Protein AF-A0ABC8KL83-F1 (afdb_monomer)

Radius of gyration: 13.25 Å; Cα contacts (8 Å, |Δi|>4): 129; chains: 1; bounding box: 29×40×32 Å

InterPro domains:
  IPR010259 Peptidase S8 propeptide/proteinase inhibitor I9 [PF05922] (15-83)
  IPR037045 Peptidase S8 propeptide/proteinase inhibitor I9 superfamily [G3DSA:3.30.70.80] (1-86)

Organism: Eruca vesicaria subsp. sativa (NCBI:txid29727)

Nearest PDB structures (foldseek):
  5iww-assembly1_C  TM=8.783E-01  e=1.901E-06  Arabidopsis thaliana
  5gi0-assembly1_A  TM=8.689E-01  e=2.474E-06  Arabidopsis thaliana
  5ydg-assembly1_A  TM=9.020E-01  e=1.669E-05  Arabidopsis thaliana
  5mpy-assembly1_B  TM=8.834E-01  e=1.124E-05  Arabidopsis thaliana
  5mpx-assembly1_A  TM=8.449E-01  e=3.932E-04  Arabidopsis thaliana

Structure (mmCIF, N/CA/C/O backbone):
data_AF-A0ABC8KL83-F1
#
_entry.id   AF-A0ABC8KL83-F1
#
loop_
_atom_site.group_PDB
_atom_site.id
_atom_site.type_symbol
_atom_site.label_atom_id
_atom_site.label_alt_id
_atom_site.label_comp_id
_atom_site.label_asym_id
_atom_site.label_entity_id
_atom_site.label_seq_id
_atom_site.pdbx_PDB_ins_code
_atom_site.Cartn_x
_atom_site.Cartn_y
_atom_site.Cartn_z
_atom_site.occupancy
_atom_site.B_iso_or_equiv
_atom_site.auth_seq_id
_atom_site.auth_comp_id
_atom_site.auth_asym_id
_atom_site.auth_atom_id
_atom_site.pdbx_PDB_model_num
ATOM 1 N N . MET A 1 1 ? -15.713 28.173 4.830 1.00 42.09 1 MET A N 1
ATOM 2 C CA . MET A 1 1 ? -16.033 27.043 3.934 1.00 42.09 1 MET A CA 1
ATOM 3 C C . MET A 1 1 ? -15.502 25.781 4.589 1.00 42.09 1 MET A C 1
ATOM 5 O O . MET A 1 1 ? -14.305 25.712 4.806 1.00 42.09 1 MET A O 1
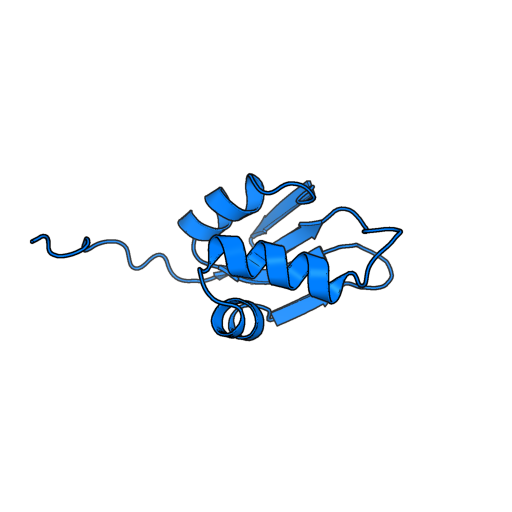ATOM 9 N N . ALA A 1 2 ? -16.430 24.901 4.973 1.00 43.09 2 ALA A N 1
ATOM 10 C CA . ALA A 1 2 ? -16.294 23.496 5.372 1.00 43.09 2 ALA A CA 1
ATOM 11 C C . ALA A 1 2 ? -15.097 23.072 6.250 1.00 43.09 2 ALA A C 1
ATOM 13 O O . ALA A 1 2 ? -13.977 22.892 5.778 1.00 43.09 2 ALA A O 1
ATOM 14 N N . GLU A 1 3 ? -15.403 22.775 7.516 1.00 38.59 3 GLU A N 1
ATOM 15 C CA . GLU A 1 3 ? -14.695 21.760 8.298 1.00 38.59 3 GLU A CA 1
ATOM 16 C C . GLU A 1 3 ? -14.615 20.463 7.483 1.00 38.59 3 GLU A C 1
ATOM 18 O O . GLU A 1 3 ? -15.635 19.846 7.164 1.00 38.59 3 GLU A O 1
ATOM 23 N N . SER A 1 4 ? -13.400 20.046 7.129 1.00 46.69 4 SER A N 1
ATOM 24 C CA . SER A 1 4 ? -13.185 18.744 6.509 1.00 46.69 4 SER A CA 1
ATOM 25 C C . SER A 1 4 ? -13.225 17.666 7.593 1.00 46.69 4 SER A C 1
ATOM 27 O O . SER A 1 4 ? -12.210 17.325 8.189 1.00 46.69 4 SER A O 1
ATOM 29 N N . SER A 1 5 ? -14.441 17.173 7.835 1.00 47.34 5 SER A N 1
ATOM 30 C CA . SER A 1 5 ? -14.789 15.800 8.233 1.00 47.34 5 SER A CA 1
ATOM 31 C C . SER A 1 5 ? -14.020 15.160 9.400 1.00 47.34 5 SER A C 1
ATOM 33 O O . SER A 1 5 ? -12.928 14.614 9.251 1.00 47.34 5 SER A O 1
ATOM 35 N N . LYS A 1 6 ? -14.701 15.106 10.545 1.00 50.16 6 LYS A N 1
ATOM 36 C CA . LYS A 1 6 ? -14.470 14.167 11.648 1.00 50.16 6 LYS A CA 1
ATOM 37 C C . LYS A 1 6 ? -14.840 12.728 11.235 1.00 50.16 6 LYS A C 1
ATOM 39 O O . LYS A 1 6 ? -15.806 12.546 10.499 1.00 50.16 6 LYS A O 1
ATOM 44 N N . SER A 1 7 ? -14.173 11.753 11.869 1.00 42.47 7 SER A N 1
ATOM 45 C CA . SER A 1 7 ? -14.471 10.303 11.933 1.00 42.47 7 SER A CA 1
ATOM 46 C C . SER A 1 7 ? -13.830 9.477 10.808 1.00 42.47 7 SER A C 1
ATOM 48 O O . SER A 1 7 ? -14.120 9.701 9.648 1.00 42.47 7 SER A O 1
ATOM 50 N N . SER A 1 8 ? -12.930 8.525 11.047 1.00 42.56 8 SER A N 1
ATOM 51 C CA . SER A 1 8 ? -12.866 7.567 12.148 1.00 42.56 8 SER A CA 1
ATOM 52 C C . SER A 1 8 ? -11.412 7.360 12.582 1.00 42.56 8 SER A C 1
ATOM 54 O O . SER A 1 8 ? -10.499 7.446 11.762 1.00 42.56 8 SER A O 1
ATOM 56 N N . SER A 1 9 ? -11.182 7.056 13.858 1.00 49.91 9 SER A N 1
ATOM 57 C CA . SER A 1 9 ? -9.909 6.506 14.332 1.00 49.91 9 SER A CA 1
ATOM 58 C C . SER A 1 9 ? -9.771 5.082 13.781 1.00 49.91 9 SER A C 1
ATOM 60 O O . SER A 1 9 ? -9.902 4.101 14.501 1.00 49.91 9 SER A O 1
ATOM 62 N N . SER A 1 10 ? -9.623 4.962 12.463 1.00 57.28 10 SER A N 1
ATOM 63 C CA . SER A 1 10 ? -9.349 3.710 11.778 1.00 57.28 10 SER A CA 1
ATOM 64 C C . SER A 1 10 ? -7.906 3.381 12.106 1.00 57.28 10 SER A C 1
ATOM 66 O O . SER A 1 10 ? -6.991 3.906 11.478 1.00 57.28 10 SER A O 1
ATOM 68 N N . GLU A 1 11 ? -7.712 2.605 13.165 1.00 70.25 11 GLU A N 1
ATOM 69 C CA . GLU A 1 11 ? -6.404 2.223 13.674 1.00 70.25 11 GLU A CA 1
ATOM 70 C C . GLU A 1 11 ? -5.549 1.707 12.512 1.00 70.25 11 GLU A C 1
ATOM 72 O O . GLU A 1 11 ? -5.902 0.734 11.836 1.00 70.25 11 GLU A O 1
ATOM 77 N N . ALA A 1 12 ? -4.478 2.441 12.196 1.00 77.56 12 ALA A N 1
ATOM 78 C CA . ALA A 1 12 ? -3.617 2.080 11.088 1.00 77.56 12 ALA A CA 1
ATOM 79 C C . ALA A 1 12 ? -2.922 0.772 11.474 1.00 77.56 12 ALA A C 1
ATOM 81 O O . ALA A 1 12 ? -2.118 0.743 12.404 1.00 77.56 12 ALA A O 1
ATOM 82 N N . ASN A 1 13 ? -3.268 -0.309 10.787 1.00 85.88 13 ASN A N 1
ATOM 83 C CA . ASN A 1 13 ? -2.730 -1.635 11.050 1.00 85.88 13 ASN A CA 1
ATOM 84 C C . ASN A 1 13 ? -1.759 -2.023 9.943 1.00 85.88 13 ASN A C 1
ATOM 86 O O . ASN A 1 13 ? -1.7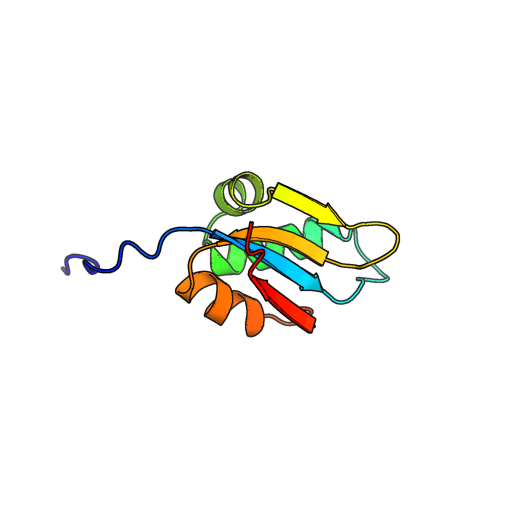66 -1.445 8.850 1.00 85.88 13 ASN A O 1
ATOM 90 N N . VAL A 1 14 ? -0.890 -2.984 10.236 1.00 87.88 14 VAL A N 1
ATOM 91 C CA . VAL A 1 14 ? 0.053 -3.486 9.241 1.00 87.88 14 VAL A CA 1
ATOM 92 C C . VAL A 1 14 ? -0.713 -4.344 8.242 1.00 87.88 14 VAL A C 1
ATOM 94 O O . VAL A 1 14 ? -1.319 -5.354 8.587 1.00 87.88 14 VAL A O 1
ATOM 97 N N . HIS A 1 15 ? -0.681 -3.929 6.984 1.00 87.75 15 HIS A N 1
ATOM 98 C CA . HIS A 1 15 ? -1.253 -4.667 5.869 1.00 87.75 15 HIS A CA 1
ATOM 99 C C . HIS A 1 15 ? -0.136 -5.039 4.905 1.00 87.75 15 HIS A C 1
ATOM 101 O O . HIS A 1 15 ? 0.806 -4.273 4.721 1.00 87.75 15 HIS A O 1
ATOM 107 N N . ILE A 1 16 ? -0.238 -6.213 4.296 1.00 88.50 16 ILE A N 1
ATOM 108 C CA . ILE A 1 16 ? 0.665 -6.723 3.271 1.00 88.50 16 ILE A CA 1
ATOM 109 C C . ILE A 1 16 ? -0.042 -6.568 1.929 1.00 88.50 16 ILE A C 1
ATOM 111 O O . ILE A 1 16 ? -1.048 -7.219 1.656 1.00 88.50 16 ILE A O 1
ATOM 115 N N . ILE A 1 17 ? 0.477 -5.674 1.103 1.00 86.62 17 ILE A N 1
ATOM 116 C CA . ILE A 1 17 ? -0.022 -5.364 -0.226 1.00 86.62 17 ILE A CA 1
ATOM 117 C C . ILE A 1 17 ? 0.836 -6.150 -1.205 1.00 86.62 17 ILE A C 1
ATOM 119 O O . ILE A 1 17 ? 2.047 -5.968 -1.257 1.00 86.62 17 ILE A O 1
ATOM 123 N N . TYR A 1 18 ? 0.215 -7.021 -1.982 1.00 86.56 18 TYR A N 1
ATOM 124 C CA . TYR A 1 18 ? 0.852 -7.697 -3.098 1.00 86.56 18 TYR A CA 1
ATOM 125 C C . TYR A 1 18 ? 0.590 -6.888 -4.350 1.00 86.56 18 TYR A C 1
ATOM 127 O O . TYR A 1 18 ? -0.549 -6.507 -4.631 1.00 86.56 18 TYR A O 1
ATOM 135 N N . THR A 1 19 ? 1.646 -6.643 -5.098 1.00 81.06 19 THR A N 1
ATOM 136 C CA . THR A 1 19 ? 1.619 -5.886 -6.336 1.00 81.06 19 THR A CA 1
ATOM 137 C C . THR A 1 19 ? 2.148 -6.723 -7.484 1.00 81.06 19 THR A C 1
ATOM 139 O O . THR A 1 19 ? 2.867 -7.704 -7.303 1.00 81.06 19 THR A O 1
ATOM 142 N N . GLU A 1 20 ? 1.783 -6.340 -8.696 1.00 76.00 20 GLU A N 1
ATOM 143 C CA . GLU A 1 20 ? 2.402 -6.876 -9.897 1.00 76.00 20 GLU A 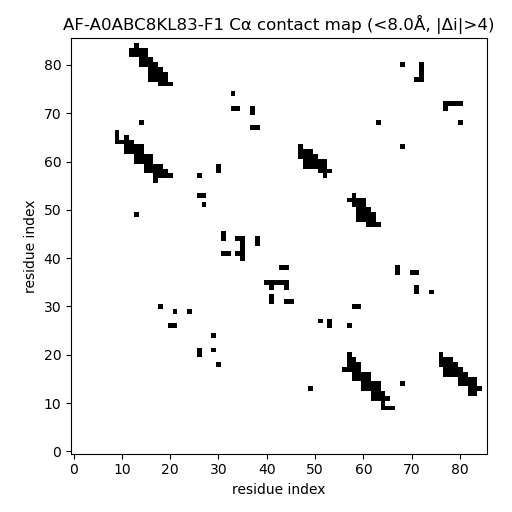CA 1
ATOM 144 C C . GLU A 1 20 ? 3.830 -6.339 -10.007 1.00 76.00 20 GLU A C 1
ATOM 146 O O . GLU A 1 20 ? 4.123 -5.216 -9.591 1.00 76.00 20 GLU A O 1
ATOM 151 N N . LYS A 1 21 ? 4.748 -7.151 -10.540 1.00 69.81 21 LYS A N 1
ATOM 152 C CA . LYS A 1 21 ? 6.139 -6.733 -10.711 1.00 69.81 21 LYS A CA 1
ATOM 153 C C . LYS A 1 21 ? 6.244 -5.798 -11.915 1.00 69.81 21 LYS A C 1
ATOM 155 O O . LYS A 1 21 ? 6.086 -6.278 -13.042 1.00 69.81 21 LYS A O 1
ATOM 160 N N . PRO A 1 22 ? 6.562 -4.502 -11.734 1.00 64.00 22 PRO A N 1
ATOM 161 C CA . PRO A 1 22 ? 6.908 -3.677 -12.876 1.00 64.00 22 PRO A CA 1
ATOM 162 C C . PRO A 1 22 ? 8.173 -4.253 -13.519 1.00 64.00 22 PRO A C 1
ATOM 164 O O . PRO A 1 22 ? 9.199 -4.435 -12.869 1.00 64.00 22 PRO A O 1
ATOM 167 N N . THR A 1 23 ? 8.081 -4.598 -14.802 1.00 60.47 23 THR A N 1
ATOM 168 C CA . THR A 1 23 ? 9.194 -5.199 -15.562 1.00 60.47 23 THR A CA 1
ATOM 169 C C . THR A 1 23 ? 10.135 -4.127 -16.134 1.00 60.47 23 THR A C 1
ATOM 171 O O . THR A 1 23 ? 11.235 -4.441 -16.573 1.00 60.47 23 THR A O 1
ATOM 174 N N . ASN A 1 24 ? 9.721 -2.854 -16.104 1.00 62.94 24 ASN A N 1
ATOM 175 C CA . ASN A 1 24 ? 10.364 -1.758 -16.835 1.00 62.94 24 ASN A CA 1
ATOM 176 C C . ASN A 1 24 ? 10.722 -0.531 -15.962 1.00 62.94 24 ASN A C 1
ATOM 178 O O . ASN A 1 24 ? 11.184 0.474 -16.496 1.00 62.94 24 ASN A O 1
ATOM 182 N N . GLU A 1 25 ? 10.500 -0.587 -14.644 1.00 66.69 25 GLU A N 1
ATOM 183 C CA . GLU A 1 25 ? 10.827 0.483 -13.683 1.00 66.69 25 GLU A CA 1
ATOM 184 C C . GLU A 1 25 ? 11.227 -0.104 -12.319 1.00 66.69 25 GLU A C 1
ATOM 186 O O . GLU A 1 25 ? 10.970 -1.281 -12.046 1.00 66.69 25 GLU A O 1
ATOM 191 N N . GLU A 1 26 ? 11.869 0.698 -11.458 1.00 70.75 26 GLU A N 1
ATOM 192 C CA . GLU A 1 26 ? 12.186 0.255 -10.100 1.00 70.75 26 GLU A CA 1
ATOM 193 C C . GLU A 1 26 ? 10.891 -0.047 -9.324 1.00 70.75 26 GLU A C 1
ATOM 195 O O . GLU A 1 26 ? 10.025 0.822 -9.192 1.00 70.75 26 GLU A O 1
ATOM 200 N N . PRO A 1 27 ? 10.749 -1.249 -8.733 1.00 69.19 27 PRO A N 1
ATOM 201 C CA . PRO A 1 27 ? 9.542 -1.621 -7.999 1.00 69.19 27 PRO A CA 1
ATOM 202 C C . PRO A 1 27 ? 9.270 -0.687 -6.817 1.00 69.19 27 PRO A C 1
ATOM 204 O O . PRO A 1 27 ? 8.118 -0.457 -6.464 1.00 69.19 27 PRO A O 1
ATOM 207 N N . LYS A 1 28 ? 10.318 -0.098 -6.229 1.00 70.19 28 LYS A N 1
ATOM 208 C CA . LYS A 1 28 ? 10.174 0.882 -5.149 1.00 70.19 28 LYS A CA 1
ATOM 209 C C . LYS A 1 28 ? 9.456 2.148 -5.598 1.00 70.19 28 LYS A C 1
ATOM 211 O O . LYS A 1 28 ? 8.559 2.582 -4.884 1.00 70.19 28 LYS A O 1
ATOM 216 N N . ASP A 1 29 ? 9.816 2.720 -6.740 1.00 75.62 29 ASP A N 1
ATOM 217 C CA . ASP A 1 29 ? 9.189 3.941 -7.252 1.00 75.62 29 ASP A CA 1
ATOM 218 C C . ASP A 1 29 ? 7.721 3.710 -7.601 1.00 75.62 29 ASP A C 1
ATOM 220 O O . ASP A 1 29 ? 6.858 4.495 -7.199 1.00 75.62 29 ASP A O 1
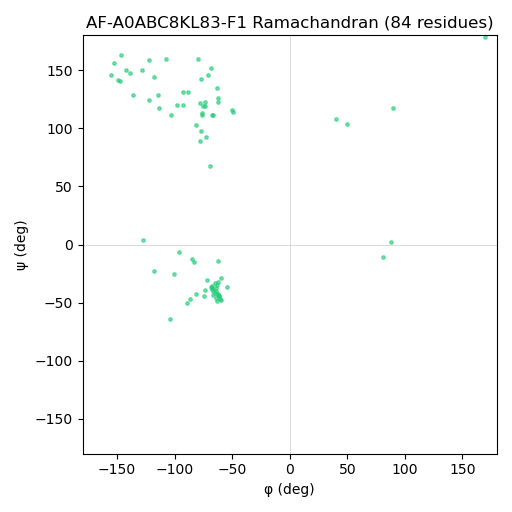ATOM 224 N N . PHE A 1 30 ? 7.411 2.573 -8.229 1.00 76.06 30 PHE A N 1
ATOM 225 C CA . PHE A 1 30 ? 6.033 2.180 -8.515 1.00 76.06 30 PHE A CA 1
ATOM 226 C C . PHE A 1 30 ? 5.195 2.040 -7.234 1.00 76.06 30 PHE A C 1
ATOM 228 O O . PHE A 1 30 ? 4.095 2.597 -7.124 1.00 76.06 30 PHE A O 1
ATOM 235 N N . HIS A 1 31 ? 5.724 1.337 -6.225 1.00 75.62 31 HIS A N 1
ATOM 236 C CA . HIS A 1 31 ? 5.059 1.175 -4.929 1.00 75.62 31 HIS A CA 1
ATOM 237 C C . HIS A 1 31 ? 4.853 2.519 -4.241 1.00 75.62 31 HIS A C 1
ATOM 239 O O . HIS A 1 31 ? 3.768 2.805 -3.732 1.00 75.62 31 HIS A O 1
ATOM 245 N N . LEU A 1 32 ? 5.884 3.363 -4.255 1.00 79.81 32 LEU A N 1
ATOM 246 C CA . LEU A 1 32 ? 5.859 4.649 -3.592 1.00 79.81 32 LEU A CA 1
ATOM 247 C C . LEU A 1 32 ? 4.865 5.591 -4.254 1.00 79.81 32 LEU A C 1
ATOM 249 O O . LEU A 1 32 ? 4.081 6.216 -3.549 1.00 79.81 32 LEU A O 1
ATOM 253 N N . ARG A 1 33 ? 4.816 5.648 -5.586 1.00 81.56 33 ARG A N 1
ATOM 254 C CA . ARG A 1 33 ? 3.830 6.438 -6.331 1.00 81.56 33 ARG A CA 1
ATOM 255 C C . ARG A 1 33 ? 2.403 5.965 -6.057 1.00 81.56 33 ARG A C 1
ATOM 257 O O . ARG A 1 33 ? 1.519 6.791 -5.827 1.00 81.56 33 ARG A O 1
ATOM 264 N N . THR A 1 34 ? 2.191 4.652 -6.014 1.00 80.75 34 THR A N 1
ATOM 265 C CA . THR A 1 34 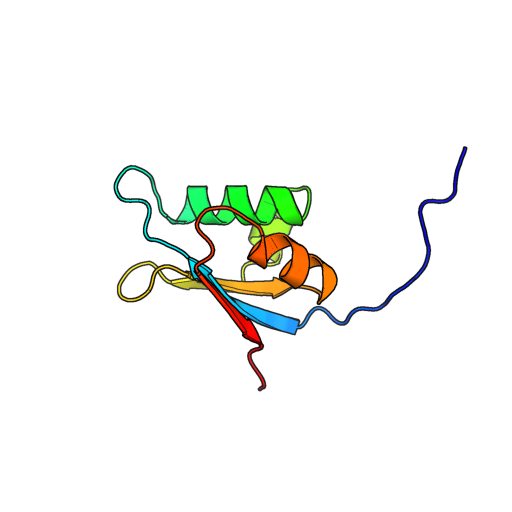? 0.886 4.042 -5.716 1.00 80.75 34 THR A CA 1
ATOM 266 C C . THR A 1 34 ? 0.420 4.386 -4.301 1.00 80.75 34 THR A C 1
ATOM 268 O O . THR A 1 34 ? -0.692 4.880 -4.109 1.00 80.75 34 THR A O 1
ATOM 271 N N . LEU A 1 35 ? 1.295 4.215 -3.307 1.00 81.94 35 LEU A N 1
ATOM 272 C CA . LEU A 1 35 ? 1.042 4.609 -1.920 1.00 81.94 35 LEU A CA 1
ATOM 273 C C . LEU A 1 35 ? 0.824 6.117 -1.788 1.00 81.94 35 LEU A C 1
ATOM 275 O O . LEU A 1 35 ? -0.108 6.539 -1.112 1.00 81.94 35 LEU A O 1
ATOM 279 N N . SER A 1 36 ? 1.639 6.932 -2.456 1.00 84.56 36 SER A N 1
ATOM 280 C CA . SER A 1 36 ? 1.544 8.397 -2.425 1.00 84.56 36 SER A CA 1
ATOM 281 C C . SER A 1 36 ? 0.230 8.887 -3.007 1.00 84.56 36 SER A C 1
ATOM 283 O O . SER A 1 36 ? -0.332 9.850 -2.502 1.00 84.56 36 SER A O 1
ATOM 285 N N . SER A 1 37 ? -0.297 8.212 -4.030 1.00 84.00 37 SER A N 1
ATOM 286 C CA . SER A 1 37 ? -1.613 8.517 -4.592 1.00 84.00 37 SER A CA 1
ATOM 287 C C . SER A 1 37 ? -2.744 8.248 -3.591 1.00 84.00 37 SER A C 1
ATOM 289 O O . SER A 1 37 ? -3.726 8.986 -3.567 1.00 84.00 37 SER A O 1
ATOM 291 N N . VAL A 1 38 ? -2.599 7.238 -2.728 1.00 84.31 38 VAL A N 1
ATOM 292 C CA . VAL A 1 38 ? -3.591 6.902 -1.690 1.00 84.31 38 VAL A CA 1
ATOM 293 C C . VAL A 1 38 ? -3.455 7.787 -0.448 1.00 84.31 38 VAL A C 1
ATOM 295 O O . VAL A 1 38 ? -4.459 8.234 0.108 1.00 84.31 38 VAL A O 1
ATOM 298 N N . LEU A 1 39 ? -2.219 8.025 -0.009 1.00 82.06 39 LEU A N 1
ATOM 299 C CA . LEU A 1 39 ? -1.870 8.795 1.188 1.00 82.06 39 LEU A CA 1
ATOM 300 C C . LEU A 1 39 ? -1.836 10.307 0.934 1.00 82.06 39 LEU A C 1
ATOM 302 O O . LEU A 1 39 ? -1.815 11.088 1.879 1.00 82.06 39 LEU A O 1
ATOM 306 N N . GLY A 1 40 ? -1.811 10.719 -0.332 1.00 78.19 40 GLY A N 1
ATOM 307 C CA . GLY A 1 40 ? -1.712 12.109 -0.773 1.00 78.19 40 GLY A CA 1
ATOM 308 C C . GLY A 1 40 ? -0.293 12.685 -0.756 1.00 78.19 40 GLY A C 1
ATOM 309 O O . GLY A 1 40 ? -0.083 13.756 -1.315 1.00 78.19 40 GLY A O 1
ATOM 310 N N . CYS A 1 41 ? 0.683 11.995 -0.152 1.00 80.31 41 CYS A N 1
ATOM 311 C CA . CYS A 1 41 ? 2.052 12.488 0.005 1.00 80.31 41 CYS A CA 1
ATOM 312 C C . CYS A 1 41 ? 3.091 11.363 -0.044 1.00 80.31 41 CYS A C 1
ATOM 314 O O . CYS A 1 41 ? 2.937 10.328 0.603 1.00 80.31 41 CYS A O 1
ATOM 316 N N . GLU A 1 42 ? 4.224 11.631 -0.696 1.00 82.62 42 GLU A N 1
ATOM 317 C CA . GLU A 1 42 ? 5.345 10.688 -0.792 1.00 82.62 42 GLU A CA 1
ATOM 318 C C . GLU A 1 42 ? 6.041 10.433 0.545 1.00 82.62 42 GLU A C 1
ATOM 320 O O . GLU A 1 42 ? 6.415 9.307 0.871 1.00 82.62 42 GLU A O 1
ATOM 325 N N . LYS A 1 43 ? 6.139 11.464 1.386 1.00 82.25 43 LYS A N 1
ATOM 326 C CA . LYS A 1 43 ? 6.677 11.314 2.740 1.00 82.25 43 LYS A CA 1
ATOM 327 C C . LYS A 1 43 ? 5.801 10.398 3.598 1.00 82.25 43 LYS A C 1
ATOM 329 O O . LYS A 1 43 ? 6.336 9.574 4.326 1.00 82.25 43 LYS A O 1
ATOM 334 N N . ALA A 1 44 ? 4.478 10.514 3.473 1.00 82.12 44 ALA A N 1
ATOM 335 C CA . ALA A 1 44 ? 3.538 9.638 4.167 1.00 82.12 44 ALA A CA 1
ATOM 336 C C . ALA A 1 44 ? 3.602 8.206 3.618 1.00 82.12 44 ALA A C 1
ATOM 338 O O . ALA A 1 44 ? 3.533 7.261 4.391 1.00 82.12 44 ALA A O 1
ATOM 339 N N . ALA A 1 45 ? 3.802 8.037 2.307 1.00 84.44 45 ALA A N 1
ATOM 340 C CA . ALA A 1 45 ? 4.046 6.731 1.696 1.00 84.44 45 ALA A CA 1
ATOM 341 C C . ALA A 1 45 ? 5.303 6.054 2.248 1.00 84.44 45 ALA A C 1
ATOM 343 O O . ALA A 1 45 ? 5.239 4.889 2.627 1.00 84.44 45 ALA A O 1
ATOM 344 N N . LYS A 1 46 ? 6.422 6.785 2.342 1.00 84.50 46 LYS A N 1
ATOM 345 C CA . LYS A 1 46 ? 7.677 6.279 2.923 1.00 84.50 46 LYS A CA 1
ATOM 346 C C . LYS A 1 46 ? 7.537 5.937 4.408 1.00 84.50 46 LYS A C 1
ATOM 348 O O . LYS A 1 46 ? 8.124 4.959 4.841 1.00 84.50 46 LYS A O 1
ATOM 353 N N . ASP A 1 47 ? 6.779 6.733 5.158 1.00 85.31 47 ASP A N 1
ATOM 354 C CA . ASP A 1 47 ? 6.553 6.541 6.598 1.00 85.31 47 ASP A CA 1
ATOM 355 C C . ASP A 1 47 ? 5.608 5.364 6.891 1.00 85.31 47 ASP A C 1
ATOM 357 O O . ASP A 1 47 ? 5.845 4.569 7.796 1.00 85.31 47 ASP A O 1
AT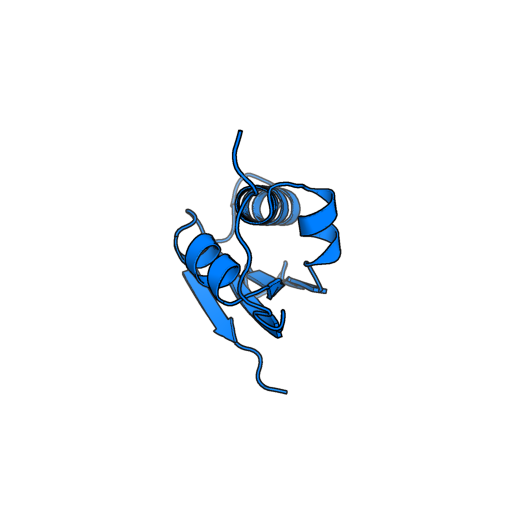OM 361 N N . ALA A 1 48 ? 4.563 5.206 6.073 1.00 84.62 48 ALA A N 1
ATOM 362 C CA . ALA A 1 48 ? 3.640 4.083 6.161 1.00 84.62 48 ALA A CA 1
ATOM 363 C C . ALA A 1 48 ? 4.277 2.770 5.689 1.00 84.62 48 ALA A C 1
ATOM 365 O O . ALA A 1 48 ? 3.897 1.708 6.174 1.00 84.62 48 ALA A O 1
ATOM 366 N N . LEU A 1 49 ? 5.215 2.816 4.741 1.00 85.44 49 LEU A N 1
ATOM 367 C CA . LEU A 1 49 ? 5.920 1.647 4.223 1.00 85.44 49 LEU A CA 1
ATOM 368 C C . LEU A 1 49 ? 6.808 1.024 5.312 1.00 85.44 49 LEU A C 1
ATOM 370 O O . LEU A 1 49 ? 7.838 1.574 5.684 1.00 85.44 49 LEU A O 1
ATOM 374 N N . ILE A 1 50 ? 6.438 -0.169 5.775 1.00 86.94 50 ILE A N 1
ATOM 375 C CA . ILE A 1 50 ? 7.201 -0.929 6.772 1.00 86.94 50 ILE A CA 1
ATOM 376 C C . ILE A 1 50 ? 8.274 -1.775 6.088 1.00 86.94 50 ILE A C 1
ATOM 378 O O . ILE A 1 50 ? 9.430 -1.795 6.508 1.00 86.94 50 ILE A O 1
ATOM 382 N N . TYR A 1 51 ? 7.901 -2.485 5.024 1.00 82.94 51 TYR A N 1
ATOM 383 C CA . TYR A 1 51 ? 8.818 -3.349 4.292 1.00 82.94 51 TYR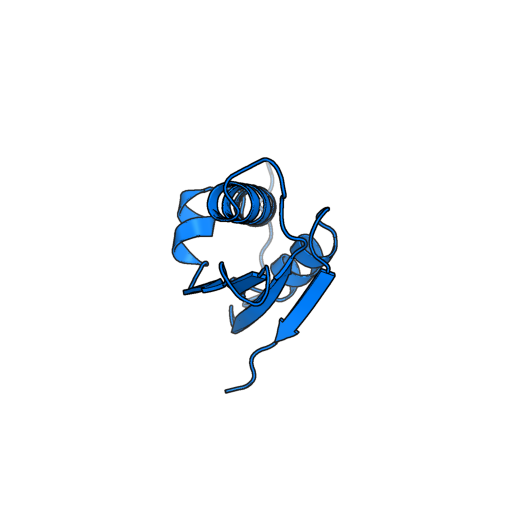 A CA 1
ATOM 384 C C . TYR A 1 51 ? 8.432 -3.416 2.821 1.00 82.94 51 TYR A C 1
ATOM 386 O O . TYR A 1 51 ? 7.256 -3.496 2.496 1.00 82.94 51 TYR A O 1
ATOM 394 N N . SER A 1 52 ? 9.409 -3.437 1.917 1.00 79.62 52 SER A N 1
ATOM 395 C CA . SER A 1 52 ? 9.157 -3.657 0.489 1.00 79.62 52 SER A CA 1
ATOM 396 C C . SER A 1 52 ? 9.776 -4.980 0.064 1.00 79.62 52 SER A C 1
ATOM 398 O O . SER A 1 52 ? 10.997 -5.139 0.088 1.00 79.62 52 SER A O 1
ATOM 400 N N . TYR A 1 53 ? 8.932 -5.909 -0.373 1.00 79.00 53 TYR A N 1
ATOM 401 C CA . TYR A 1 53 ? 9.352 -7.154 -0.997 1.00 79.00 53 TYR A CA 1
ATOM 402 C C . TYR A 1 53 ? 9.758 -6.865 -2.449 1.00 79.00 53 TYR A C 1
ATOM 404 O O . TYR A 1 53 ? 9.002 -6.280 -3.225 1.00 79.00 53 TYR A O 1
ATOM 412 N N . LYS A 1 54 ? 11.007 -7.202 -2.789 1.00 67.81 54 LYS A N 1
ATOM 413 C CA . LYS A 1 54 ? 11.636 -6.883 -4.086 1.00 67.81 54 LYS A CA 1
ATOM 414 C C . LYS A 1 54 ? 12.034 -8.112 -4.917 1.00 67.81 54 LYS A C 1
ATOM 416 O O . LYS A 1 54 ? 12.157 -8.007 -6.134 1.00 67.81 54 LYS A O 1
ATOM 421 N N . ASP A 1 55 ? 12.226 -9.262 -4.268 1.00 59.41 55 ASP A N 1
ATOM 422 C CA . ASP A 1 55 ? 12.874 -10.437 -4.867 1.00 59.41 55 ASP A CA 1
ATOM 423 C C . ASP A 1 55 ? 11.881 -11.545 -5.262 1.00 59.41 55 ASP A C 1
ATOM 425 O O . ASP A 1 55 ? 11.733 -11.827 -6.450 1.00 59.41 55 ASP A O 1
ATOM 429 N N . ALA A 1 56 ? 11.177 -12.148 -4.294 1.00 57.03 56 ALA A N 1
ATOM 430 C CA . ALA A 1 56 ? 10.355 -13.351 -4.514 1.00 57.03 56 ALA A CA 1
ATOM 431 C C . ALA A 1 56 ? 8.842 -13.089 -4.648 1.00 57.03 56 ALA A C 1
ATOM 433 O O . ALA A 1 56 ? 8.130 -13.864 -5.278 1.00 57.03 56 ALA A O 1
ATOM 434 N N . ALA A 1 57 ? 8.352 -11.992 -4.073 1.00 63.06 57 ALA A N 1
ATOM 435 C CA . ALA A 1 57 ? 6.979 -11.525 -4.210 1.00 63.06 57 ALA A CA 1
ATOM 436 C C . ALA A 1 57 ? 7.033 -10.018 -4.445 1.00 63.06 57 ALA A C 1
ATOM 438 O O . ALA A 1 57 ? 7.708 -9.310 -3.698 1.00 63.06 57 ALA A O 1
ATOM 439 N N . SER A 1 58 ? 6.363 -9.530 -5.486 1.00 73.69 58 SER A N 1
ATOM 440 C CA . SER A 1 58 ? 6.169 -8.093 -5.642 1.00 73.69 58 SER A CA 1
ATOM 441 C C . SER A 1 58 ? 5.096 -7.654 -4.662 1.00 73.69 58 SER A C 1
ATOM 443 O O . SER A 1 58 ? 3.986 -8.184 -4.636 1.00 73.69 58 SER A O 1
ATOM 445 N N . GLY A 1 59 ? 5.483 -6.765 -3.758 1.00 82.31 59 GLY A N 1
ATOM 446 C CA . GLY A 1 59 ? 4.598 -6.288 -2.716 1.00 82.31 59 GLY A CA 1
ATOM 447 C C . GLY A 1 59 ? 5.328 -5.486 -1.657 1.00 82.31 59 GLY A C 1
ATOM 448 O O . GLY A 1 59 ? 6.547 -5.312 -1.682 1.00 82.31 59 GLY A O 1
ATOM 449 N N . PHE A 1 60 ? 4.576 -4.998 -0.689 1.00 85.94 60 PHE A N 1
ATOM 450 C CA . PHE A 1 60 ? 5.091 -4.264 0.447 1.00 85.94 60 PHE A CA 1
ATOM 451 C C . PHE A 1 60 ? 4.143 -4.375 1.634 1.00 85.94 60 PHE A C 1
ATOM 453 O O . PHE A 1 60 ? 2.928 -4.419 1.470 1.00 85.94 60 PHE A O 1
ATOM 460 N N . SER A 1 61 ? 4.691 -4.399 2.843 1.00 87.88 61 SER A N 1
ATOM 461 C CA . SER A 1 61 ? 3.908 -4.162 4.042 1.00 87.88 61 SER A CA 1
ATOM 462 C C . SER A 1 61 ? 3.880 -2.671 4.345 1.00 87.88 61 SER A C 1
ATOM 464 O O . SER A 1 61 ? 4.910 -1.994 4.338 1.00 87.88 61 SER A O 1
ATOM 466 N N . ALA A 1 62 ? 2.688 -2.148 4.597 1.00 87.31 62 ALA A N 1
ATOM 467 C CA . ALA A 1 62 ? 2.493 -0.766 4.986 1.00 87.31 62 ALA A CA 1
ATOM 468 C C . ALA A 1 62 ? 1.447 -0.654 6.092 1.00 87.31 62 ALA A C 1
ATOM 470 O O . ALA A 1 62 ? 0.488 -1.427 6.160 1.00 87.31 62 ALA A O 1
ATOM 471 N N . LYS A 1 63 ? 1.634 0.332 6.965 1.00 88.25 63 LYS A N 1
ATOM 472 C CA . LYS A 1 63 ? 0.684 0.687 8.005 1.00 88.25 63 LYS A CA 1
ATOM 473 C C . LYS A 1 63 ? -0.399 1.567 7.394 1.00 88.25 63 LYS A C 1
ATOM 475 O O . LYS A 1 63 ? -0.173 2.742 7.120 1.00 88.25 63 LYS A O 1
ATOM 480 N N . LEU A 1 64 ? -1.561 0.975 7.150 1.00 85.75 64 LEU A N 1
ATOM 481 C CA . LEU A 1 64 ? -2.673 1.622 6.461 1.00 85.75 64 LEU A CA 1
ATOM 482 C C . LEU A 1 64 ? -3.958 1.490 7.271 1.00 85.75 64 LEU A C 1
ATOM 484 O O . LEU A 1 64 ? -4.169 0.517 7.998 1.00 85.75 64 LEU A O 1
ATOM 488 N N . THR A 1 65 ? -4.831 2.478 7.125 1.00 87.19 65 THR A N 1
ATOM 489 C CA . THR A 1 65 ? -6.201 2.425 7.640 1.00 87.19 65 THR A CA 1
ATOM 490 C C . THR A 1 65 ? -7.097 1.616 6.702 1.00 87.19 65 THR A C 1
ATOM 492 O O . THR A 1 65 ? -6.800 1.478 5.515 1.00 87.19 65 THR A O 1
ATOM 495 N N . ALA A 1 66 ? -8.232 1.115 7.197 1.00 82.81 66 ALA A N 1
ATOM 496 C CA . ALA A 1 66 ? -9.187 0.366 6.371 1.00 82.81 66 ALA A CA 1
ATOM 497 C C . ALA A 1 66 ? -9.635 1.146 5.115 1.00 82.81 66 ALA A C 1
ATOM 499 O O . ALA A 1 66 ? -9.762 0.582 4.029 1.00 82.81 66 ALA A O 1
ATOM 500 N N . GLU A 1 67 ? -9.800 2.465 5.231 1.00 84.75 67 GLU A N 1
ATOM 501 C CA . GLU A 1 67 ? -10.133 3.336 4.098 1.00 84.75 67 GLU A CA 1
ATOM 502 C C . GLU A 1 67 ? -8.998 3.428 3.073 1.00 84.75 67 GLU A C 1
ATOM 504 O O . GLU A 1 67 ? -9.239 3.414 1.864 1.00 84.75 67 GLU A O 1
ATOM 509 N N . GLN A 1 68 ? -7.748 3.505 3.537 1.00 85.75 68 GLN A N 1
ATOM 510 C CA . GLN A 1 68 ? -6.577 3.504 2.662 1.00 85.75 68 GLN A CA 1
ATOM 511 C C . GLN A 1 68 ? -6.406 2.152 1.975 1.00 85.75 68 GLN A C 1
ATOM 513 O O . GLN A 1 68 ? -6.099 2.118 0.789 1.00 85.75 68 GLN A O 1
ATOM 518 N N . VAL A 1 69 ? -6.671 1.047 2.673 1.00 85.25 69 VAL A N 1
ATOM 519 C CA . VAL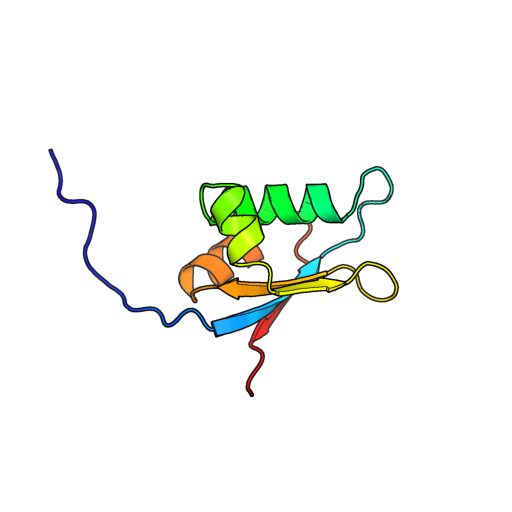 A 1 69 ? -6.673 -0.303 2.094 1.00 85.25 69 VAL A CA 1
ATOM 520 C C . VAL A 1 69 ? -7.730 -0.427 0.995 1.00 85.25 69 VAL A C 1
ATOM 522 O O . VAL A 1 69 ? -7.441 -0.909 -0.098 1.00 85.25 69 VAL A O 1
ATOM 525 N N . ALA A 1 70 ? -8.940 0.083 1.225 1.00 86.25 70 ALA A N 1
ATOM 526 C CA . ALA A 1 70 ? -9.985 0.086 0.205 1.00 86.25 70 ALA A CA 1
ATOM 527 C C . ALA A 1 70 ? -9.602 0.920 -1.032 1.00 86.25 70 ALA A C 1
ATOM 529 O O . ALA A 1 70 ? -10.003 0.592 -2.149 1.00 86.25 70 ALA A O 1
ATOM 530 N N . LYS A 1 71 ? -8.825 1.996 -0.852 1.00 88.00 71 LYS A N 1
ATOM 531 C CA . LYS A 1 71 ? -8.277 2.800 -1.955 1.00 88.00 71 LYS A CA 1
ATOM 532 C C . LYS A 1 71 ? -7.119 2.094 -2.658 1.00 88.00 71 LYS A C 1
ATOM 534 O O . LYS A 1 71 ? -7.094 2.081 -3.882 1.00 88.00 71 LYS A O 1
ATOM 539 N N . ILE A 1 72 ? -6.189 1.491 -1.915 1.00 86.25 72 ILE A N 1
ATOM 540 C CA . ILE A 1 72 ? -5.014 0.826 -2.490 1.00 86.25 72 ILE A CA 1
ATOM 541 C C . ILE A 1 72 ? -5.415 -0.417 -3.276 1.00 86.25 72 ILE A C 1
ATOM 543 O O . ILE A 1 72 ? -4.914 -0.622 -4.369 1.00 86.25 72 ILE A O 1
ATOM 547 N N . SER A 1 73 ? -6.413 -1.166 -2.802 1.00 85.38 73 SER A N 1
ATOM 548 C CA . SER A 1 73 ? -6.970 -2.315 -3.522 1.00 85.38 73 SER A CA 1
ATOM 549 C C . SER A 1 73 ? -7.617 -1.948 -4.865 1.00 85.38 73 SER A C 1
ATOM 551 O O . SER A 1 73 ? -7.899 -2.843 -5.653 1.00 85.38 73 SER A O 1
ATOM 553 N N . LYS A 1 74 ? -7.888 -0.662 -5.124 1.00 87.50 74 LYS A N 1
ATOM 554 C CA . LYS A 1 74 ? -8.416 -0.166 -6.406 1.00 87.50 74 LYS A CA 1
ATOM 555 C C . LYS A 1 74 ? -7.325 0.359 -7.337 1.00 87.50 74 LYS A C 1
ATOM 557 O O . LYS A 1 74 ? -7.641 0.749 -8.458 1.00 87.50 74 LYS A O 1
ATOM 562 N N . GLN A 1 75 ? -6.077 0.435 -6.877 1.00 83.50 75 GLN A N 1
ATOM 563 C CA . GLN A 1 75 ? -4.986 0.958 -7.687 1.00 83.50 75 GLN A CA 1
ATOM 564 C C . GLN A 1 75 ? -4.517 -0.080 -8.712 1.00 83.50 75 GLN A C 1
ATOM 566 O O . GLN A 1 75 ? -4.447 -1.272 -8.397 1.00 83.50 75 GLN A O 1
ATOM 571 N N . PRO A 1 76 ? -4.158 0.359 -9.930 1.00 77.12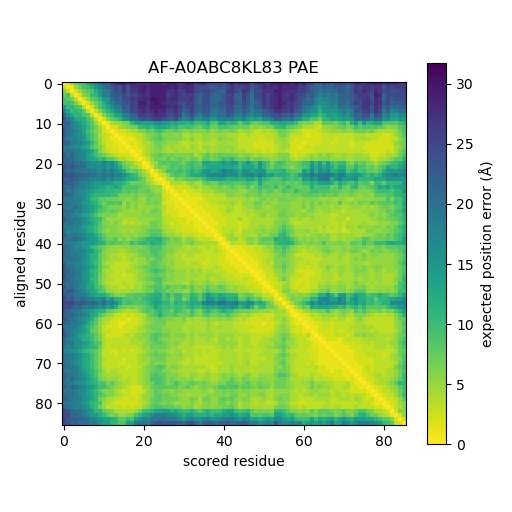 76 PRO A N 1
ATOM 572 C CA . PRO A 1 76 ? -3.595 -0.527 -10.935 1.00 77.12 76 PRO A CA 1
ATOM 573 C C . PRO A 1 76 ? -2.257 -1.087 -10.441 1.00 77.12 76 PRO A C 1
ATOM 575 O O . PRO A 1 76 ? -1.425 -0.354 -9.909 1.00 77.12 76 PRO A O 1
ATOM 578 N N . GLY A 1 77 ? -2.065 -2.394 -10.608 1.00 77.94 77 GLY A N 1
ATOM 579 C CA . GLY A 1 77 ? -0.878 -3.103 -10.140 1.00 77.94 77 GLY A CA 1
ATOM 580 C C . GLY A 1 77 ? -0.963 -3.615 -8.703 1.00 77.94 77 GLY A C 1
ATOM 581 O O . GLY A 1 77 ? 0.008 -4.206 -8.250 1.00 77.94 77 GLY A O 1
ATOM 582 N N . VAL A 1 78 ? -2.076 -3.437 -7.979 1.00 85.12 78 VAL A N 1
ATOM 583 C CA . VAL A 1 78 ? -2.326 -4.130 -6.701 1.00 85.12 78 VAL A CA 1
ATOM 584 C C . VAL A 1 78 ? -3.105 -5.417 -6.964 1.00 85.12 78 VAL A C 1
ATOM 586 O O . VAL A 1 78 ? -4.215 -5.383 -7.485 1.00 85.12 78 VAL A O 1
ATOM 589 N N . VAL A 1 79 ? -2.521 -6.553 -6.584 1.00 86.25 79 VAL A N 1
ATOM 590 C CA . VAL A 1 79 ? -3.091 -7.896 -6.774 1.00 86.25 79 VAL A CA 1
ATOM 591 C C . VAL A 1 79 ? -3.964 -8.289 -5.588 1.00 86.25 79 VAL A C 1
ATOM 593 O O . VAL A 1 79 ? -5.099 -8.718 -5.767 1.00 86.25 79 VAL A O 1
ATOM 596 N N . GLN A 1 80 ? -3.446 -8.143 -4.365 1.00 84.94 80 GLN A N 1
ATOM 597 C CA . GLN A 1 80 ? -4.221 -8.409 -3.152 1.00 84.94 80 GLN A CA 1
ATOM 598 C C . GLN A 1 80 ? -3.722 -7.575 -1.975 1.00 84.94 80 GLN A C 1
ATOM 600 O O . GLN A 1 80 ? -2.551 -7.202 -1.913 1.00 84.94 80 GLN A O 1
ATOM 605 N N . VAL A 1 81 ? -4.594 -7.350 -0.996 1.00 87.00 81 VAL A N 1
ATOM 606 C CA . VAL A 1 81 ? -4.222 -6.770 0.296 1.00 87.00 81 VAL A CA 1
ATOM 607 C C . VAL A 1 81 ? -4.614 -7.743 1.398 1.00 87.00 81 VAL A C 1
ATOM 609 O O . VAL A 1 81 ? -5.770 -8.145 1.490 1.00 87.00 81 VAL A O 1
ATOM 612 N N . VAL A 1 82 ? -3.651 -8.118 2.232 1.00 87.38 82 VAL A N 1
ATOM 613 C CA . VAL A 1 82 ? -3.830 -9.031 3.363 1.00 87.38 82 VAL A CA 1
ATOM 614 C C . VAL A 1 82 ? -3.581 -8.253 4.648 1.00 87.38 82 VAL A C 1
ATOM 616 O O . VAL A 1 82 ? -2.556 -7.591 4.781 1.00 87.38 82 VAL A O 1
ATOM 619 N N . SER A 1 83 ? -4.500 -8.306 5.609 1.00 81.06 83 SER A N 1
ATOM 620 C CA . SER A 1 83 ? -4.250 -7.764 6.946 1.00 81.06 83 SER A CA 1
ATOM 621 C C . SER A 1 83 ? -3.295 -8.688 7.703 1.00 81.06 83 SER A C 1
ATOM 623 O O . SER A 1 83 ? -3.556 -9.881 7.854 1.00 81.06 83 SER A O 1
ATOM 625 N N . GLY A 1 84 ? -2.165 -8.150 8.164 1.00 65.88 84 GLY A N 1
ATOM 626 C CA . GLY A 1 84 ? -1.262 -8.879 9.046 1.00 65.88 84 GLY A CA 1
ATOM 627 C C . GLY A 1 84 ? -1.857 -8.884 10.446 1.00 65.88 84 GLY A C 1
ATOM 628 O O . GLY A 1 84 ? -1.737 -7.894 11.158 1.00 65.88 84 GLY A O 1
ATOM 629 N N . GLN A 1 85 ? -2.533 -9.966 10.828 1.00 50.06 85 GLN A N 1
ATOM 630 C CA . GLN A 1 85 ? -2.869 -10.194 12.232 1.00 50.06 85 GLN A CA 1
ATOM 631 C C . GLN A 1 85 ? -1.591 -10.665 12.933 1.00 50.06 85 GLN A C 1
ATOM 633 O O . GLN A 1 85 ? -1.096 -11.753 12.636 1.00 50.06 85 GLN A O 1
ATOM 638 N N . THR A 1 86 ? -1.041 -9.833 13.813 1.00 40.88 86 THR A N 1
ATOM 639 C CA . THR A 1 86 ? -0.061 -10.248 14.826 1.00 40.88 86 THR A CA 1
ATOM 640 C C . THR A 1 86 ? -0.634 -9.957 16.193 1.00 40.88 86 THR A C 1
ATOM 642 O O . THR A 1 86 ? -1.072 -8.795 16.363 1.00 40.88 86 THR A O 1
#

Solvent-accessible surface area (backbone atoms only — not comparable to full-atom values): 5053 Å² total; per-residue (Å²): 134,77,86,84,72,86,86,74,94,54,70,62,40,52,28,39,36,32,30,58,71,59,89,87,55,63,59,65,58,56,51,38,53,55,38,12,69,62,65,72,31,59,68,53,22,60,69,28,44,74,44,75,45,81,83,92,49,41,28,32,32,28,49,38,26,68,69,44,48,62,49,46,63,68,38,90,56,43,75,48,74,43,77,58,86,127

Foldseek 3Di:
DDDPDDDDPQPQAKKKWFFADDPPDQLVVVQLVLLCVLVVHSVQSVVQFPAADRPPTGITIGRGGPSSLVSSCPDHGTDDMGGDDD

Sequence (86 aa):
MAESSKSSSSEANVHIIYTEKPTNEEPKDFHLRTLSSVLGCEKAAKDALIYSYKDAASGFSAKLTAEQVAKISKQPGVVQVVSGQT

Secondary structure (DSSP, 8-state):
------------EEEEEEE---SSS-HHHHHHHHHHHHHS-HHHHHHHEEEEE-SSS-EEEEEE-HHHHHHHTTSTTEEEEEE---

pLDDT: mean 75.25, std 14.07, range [38.59, 88.5]

Mean predicted aligned error: 8.73 Å